Protein AF-A0A0M0LM03-F1 (afdb_monomer)

Structure (mmCIF, N/CA/C/O backbone):
data_AF-A0A0M0LM03-F1
#
_entry.id   AF-A0A0M0LM03-F1
#
loop_
_atom_site.group_PDB
_atom_site.id
_atom_site.type_symbol
_atom_site.label_atom_id
_atom_site.label_alt_id
_atom_site.label_comp_id
_atom_site.label_asym_id
_atom_site.label_entity_id
_atom_site.label_seq_id
_atom_site.pdbx_PDB_ins_code
_atom_site.Cartn_x
_atom_site.Cartn_y
_atom_site.Cartn_z
_atom_site.occupancy
_atom_site.B_iso_or_equiv
_atom_site.auth_seq_id
_at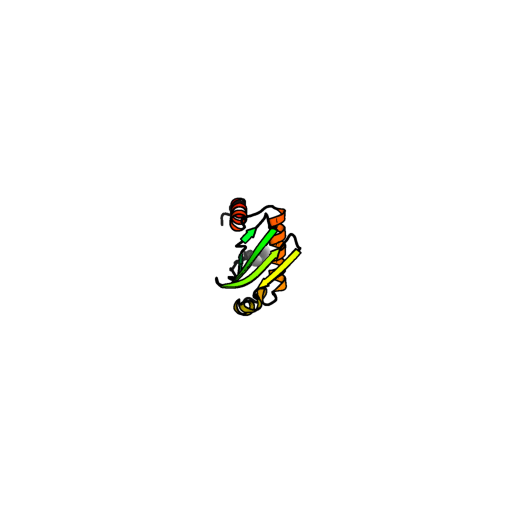om_site.auth_comp_id
_atom_site.auth_asym_id
_atom_site.auth_atom_id
_atom_site.pdbx_PDB_model_num
ATOM 1 N N . MET A 1 1 ? 58.439 19.015 -73.441 1.00 60.47 1 MET A N 1
ATOM 2 C CA . MET A 1 1 ? 58.290 18.649 -72.006 1.00 60.47 1 MET A CA 1
ATOM 3 C C . MET A 1 1 ? 57.158 19.373 -71.257 1.00 60.47 1 MET A C 1
ATOM 5 O O . MET A 1 1 ? 56.673 18.834 -70.270 1.00 60.47 1 MET A O 1
ATOM 9 N N . HIS A 1 2 ? 56.680 20.547 -71.698 1.00 61.81 2 HIS A N 1
ATOM 10 C CA . HIS A 1 2 ? 55.700 21.344 -70.935 1.00 61.81 2 HIS A CA 1
ATOM 11 C C . HIS A 1 2 ? 54.264 20.769 -70.898 1.00 61.81 2 HIS A C 1
ATOM 13 O O . HIS A 1 2 ? 53.569 20.917 -69.893 1.00 61.81 2 HIS A O 1
ATOM 19 N N . LYS A 1 3 ? 53.829 20.086 -71.969 1.00 66.00 3 LYS A N 1
ATOM 20 C CA . LYS A 1 3 ? 52.484 19.485 -72.104 1.00 66.00 3 LYS A CA 1
ATOM 21 C C . LYS A 1 3 ? 52.287 18.267 -71.187 1.00 66.00 3 LYS A C 1
ATOM 23 O O . LYS A 1 3 ? 51.248 18.131 -70.557 1.00 66.00 3 LYS A O 1
ATOM 28 N N . VAL A 1 4 ? 53.332 17.451 -71.030 1.00 69.62 4 VAL A N 1
ATOM 29 C CA . VAL A 1 4 ? 53.340 16.269 -70.146 1.00 69.62 4 VAL A CA 1
ATOM 30 C C . VAL A 1 4 ? 53.211 16.678 -68.675 1.00 69.62 4 VAL A C 1
ATOM 32 O O . VAL A 1 4 ? 52.410 16.105 -67.946 1.00 69.62 4 VAL A O 1
ATOM 35 N N . ARG A 1 5 ? 53.922 17.733 -68.250 1.00 70.06 5 ARG A N 1
ATOM 36 C CA . ARG A 1 5 ? 53.837 18.258 -66.875 1.00 70.06 5 ARG A CA 1
ATOM 37 C C . ARG A 1 5 ? 52.451 18.811 -66.523 1.00 70.06 5 ARG A C 1
ATOM 39 O O . ARG A 1 5 ? 51.999 18.611 -65.402 1.00 70.06 5 ARG A O 1
ATOM 46 N N . LYS A 1 6 ? 51.766 19.461 -67.474 1.00 72.19 6 LYS A N 1
ATOM 47 C CA . LYS A 1 6 ? 50.390 19.954 -67.273 1.00 72.19 6 LYS A CA 1
ATOM 48 C C . LYS A 1 6 ? 49.401 18.800 -67.082 1.00 72.19 6 LYS A C 1
ATOM 50 O O . LYS A 1 6 ? 48.616 18.843 -66.146 1.00 72.19 6 LYS A O 1
ATOM 55 N N . ASN A 1 7 ? 49.511 17.741 -67.886 1.00 78.69 7 ASN A N 1
ATOM 56 C CA . ASN A 1 7 ? 48.640 16.567 -67.764 1.00 78.69 7 ASN A CA 1
ATOM 57 C C . ASN A 1 7 ? 48.816 15.846 -66.417 1.00 78.69 7 ASN A C 1
ATOM 59 O O . ASN A 1 7 ? 47.830 15.445 -65.806 1.00 78.69 7 ASN A O 1
ATOM 63 N N . ILE A 1 8 ? 50.054 15.731 -65.922 1.00 81.25 8 ILE A N 1
ATOM 64 C CA . ILE A 1 8 ? 50.341 15.125 -64.610 1.00 81.25 8 ILE A CA 1
ATOM 65 C C . ILE A 1 8 ? 49.719 15.955 -63.476 1.00 81.25 8 ILE A C 1
ATOM 67 O O . ILE A 1 8 ? 49.080 15.395 -62.588 1.00 81.25 8 ILE A O 1
ATOM 71 N N . ALA A 1 9 ? 49.840 17.285 -63.528 1.00 81.94 9 ALA A N 1
ATOM 72 C CA . ALA A 1 9 ? 49.243 18.169 -62.526 1.00 81.94 9 ALA A CA 1
ATOM 73 C C . ALA A 1 9 ? 47.705 18.073 -62.497 1.00 81.94 9 ALA A C 1
ATOM 75 O O . ALA A 1 9 ? 47.109 18.048 -61.421 1.00 81.94 9 ALA A O 1
ATOM 76 N N . THR A 1 10 ? 47.059 17.956 -63.662 1.00 85.94 10 THR A N 1
ATOM 77 C CA . THR A 1 10 ? 45.601 17.783 -63.757 1.00 85.94 10 THR A CA 1
ATOM 78 C C . THR A 1 10 ? 45.135 16.458 -63.148 1.00 85.94 10 THR A C 1
ATOM 80 O O . THR A 1 10 ? 44.132 16.438 -62.440 1.00 85.94 10 THR A O 1
ATOM 83 N N . ILE A 1 11 ? 45.875 15.363 -63.356 1.00 87.62 11 ILE A N 1
ATOM 84 C CA . ILE A 1 11 ? 45.539 14.049 -62.780 1.00 87.62 11 ILE A CA 1
ATOM 85 C C . ILE A 1 11 ? 45.632 14.085 -61.248 1.00 87.62 11 ILE A C 1
ATOM 87 O O . ILE A 1 11 ? 44.718 13.621 -60.569 1.00 87.62 11 ILE A O 1
ATOM 91 N N . ILE A 1 12 ? 46.690 14.691 -60.697 1.00 88.50 12 ILE A N 1
ATOM 92 C CA . ILE A 1 12 ? 46.874 14.821 -59.241 1.00 88.50 12 ILE A CA 1
ATOM 93 C C . ILE A 1 12 ? 45.725 15.625 -58.611 1.00 88.50 12 ILE A C 1
ATOM 95 O O . ILE A 1 12 ? 45.195 15.243 -57.564 1.00 88.50 12 ILE A O 1
ATOM 99 N N . LEU A 1 13 ? 45.292 16.707 -59.267 1.00 89.88 13 LEU A N 1
ATOM 100 C CA . LEU A 1 13 ? 44.181 17.532 -58.793 1.00 89.88 13 LEU A CA 1
ATOM 101 C C . LEU A 1 13 ? 42.867 16.735 -58.728 1.00 89.88 13 LEU A C 1
ATOM 103 O O . LEU A 1 13 ? 42.170 16.789 -57.718 1.00 89.88 13 LEU A O 1
ATOM 107 N N . ILE A 1 14 ? 42.558 15.954 -59.769 1.00 91.19 14 ILE A N 1
ATOM 108 C CA . ILE A 1 14 ? 41.332 15.141 -59.834 1.00 91.19 14 ILE A CA 1
ATOM 109 C C . ILE A 1 14 ? 41.305 14.098 -58.710 1.00 91.19 14 ILE A C 1
ATOM 111 O O . ILE A 1 14 ? 40.296 13.973 -58.015 1.00 91.19 14 ILE A O 1
ATOM 115 N N . VAL A 1 15 ? 42.418 13.392 -58.484 1.00 92.31 15 VAL A N 1
ATOM 116 C CA . VAL A 1 15 ? 42.524 12.382 -57.414 1.00 92.31 15 VAL A CA 1
ATOM 117 C C . VAL A 1 15 ? 42.310 13.015 -56.037 1.00 92.31 15 VAL A C 1
ATOM 119 O O . VAL A 1 15 ? 41.586 12.469 -55.204 1.00 92.31 15 VAL A O 1
ATOM 122 N N . THR A 1 16 ? 42.875 14.203 -55.816 1.00 91.75 16 THR A N 1
ATOM 123 C CA . THR A 1 16 ? 42.744 14.927 -54.544 1.00 91.75 16 THR A CA 1
ATOM 124 C C . THR A 1 16 ? 41.297 15.361 -54.293 1.00 91.75 16 THR A C 1
ATOM 126 O O . THR A 1 16 ? 40.788 15.224 -53.180 1.00 91.75 16 THR A O 1
ATOM 129 N N . VAL A 1 17 ? 40.594 15.836 -55.325 1.00 93.50 17 VAL A N 1
ATOM 130 C CA . VAL A 1 17 ? 39.172 16.197 -55.220 1.00 93.50 17 VAL A CA 1
ATOM 131 C C . VAL A 1 17 ? 38.319 14.962 -54.927 1.00 93.50 17 VAL A C 1
ATOM 133 O O . VAL A 1 17 ? 37.483 15.007 -54.027 1.00 93.50 17 VAL A O 1
ATOM 136 N N . MET A 1 18 ? 38.565 13.838 -55.607 1.00 93.00 18 MET A N 1
ATOM 137 C CA . MET A 1 18 ? 37.818 12.598 -55.368 1.00 93.00 18 MET A CA 1
ATOM 138 C C . MET A 1 18 ? 38.001 12.061 -53.945 1.00 93.00 18 MET A C 1
ATOM 140 O O . MET A 1 18 ? 37.017 11.663 -53.323 1.00 93.00 18 MET A O 1
ATOM 144 N N . MET A 1 19 ? 39.220 12.109 -53.396 1.00 91.25 19 MET A N 1
ATOM 145 C CA . MET A 1 19 ? 39.464 11.725 -52.001 1.00 91.25 19 MET A CA 1
ATOM 146 C C . MET A 1 19 ? 38.677 12.593 -51.014 1.00 91.25 19 MET A C 1
ATOM 148 O O . MET A 1 19 ? 38.082 12.054 -50.084 1.00 91.25 19 MET A O 1
ATOM 152 N N . ASN A 1 20 ? 38.624 13.912 -51.227 1.00 92.00 20 ASN A N 1
ATOM 153 C CA . ASN A 1 20 ? 37.873 14.819 -50.354 1.00 92.00 20 ASN A CA 1
ATOM 154 C C . ASN A 1 20 ? 36.354 14.609 -50.452 1.00 92.00 20 ASN A C 1
ATOM 156 O O . ASN A 1 20 ? 35.650 14.643 -49.446 1.00 92.00 20 ASN A O 1
ATOM 160 N N . VAL A 1 21 ? 35.832 14.345 -51.652 1.00 91.06 21 VAL A N 1
ATOM 161 C CA . VAL A 1 21 ? 34.406 14.029 -51.832 1.00 91.06 21 VAL A CA 1
ATOM 162 C C . VAL A 1 21 ? 34.056 12.708 -51.142 1.00 91.06 21 VAL A C 1
ATOM 164 O O . VAL A 1 21 ? 33.034 12.623 -50.460 1.00 91.06 21 VAL A O 1
ATOM 167 N N . TRP A 1 22 ? 34.921 11.697 -51.255 1.00 91.50 22 TRP A N 1
ATOM 168 C CA . TRP A 1 22 ? 34.733 10.406 -50.597 1.00 91.50 22 TRP A CA 1
ATOM 169 C C . TRP A 1 22 ? 34.754 10.517 -49.069 1.00 91.50 22 TRP A C 1
ATOM 171 O O . TRP A 1 22 ? 33.888 9.958 -48.399 1.00 91.50 22 TRP A O 1
ATOM 181 N N . THR A 1 23 ? 35.695 11.273 -48.494 1.00 88.06 23 THR A N 1
ATOM 182 C CA . THR A 1 23 ? 35.761 11.461 -47.036 1.00 88.06 23 THR A CA 1
ATOM 183 C C . THR A 1 23 ? 34.544 12.208 -46.497 1.00 88.06 23 THR A C 1
ATOM 185 O O . THR A 1 23 ? 34.013 11.821 -45.454 1.00 88.06 23 THR A O 1
ATOM 188 N N . ILE A 1 24 ? 34.042 13.217 -47.216 1.00 85.31 24 ILE A N 1
ATOM 189 C CA . ILE A 1 24 ? 32.798 13.916 -46.860 1.00 85.31 24 ILE A CA 1
ATOM 190 C C . ILE A 1 24 ? 31.597 12.964 -46.952 1.00 85.31 24 ILE A C 1
ATOM 192 O O . ILE A 1 24 ? 30.753 12.950 -46.056 1.00 85.31 24 ILE A O 1
ATOM 196 N N . PHE A 1 25 ? 31.529 12.129 -47.991 1.00 84.62 25 PHE A N 1
ATOM 197 C CA . PHE A 1 25 ? 30.466 11.136 -48.155 1.00 84.62 25 PHE A CA 1
ATOM 198 C C . PHE A 1 25 ? 30.451 10.095 -47.023 1.00 84.62 25 PHE A C 1
ATOM 200 O O . PHE A 1 25 ? 29.401 9.841 -46.428 1.00 84.62 25 PHE A O 1
ATOM 207 N N . GLU A 1 26 ? 31.613 9.552 -46.655 1.00 83.44 26 GLU A N 1
ATOM 208 C CA . GLU A 1 26 ? 31.751 8.622 -45.526 1.00 83.44 26 GLU A CA 1
ATOM 209 C C . GLU A 1 26 ? 31.416 9.288 -44.181 1.00 83.44 26 GLU A C 1
ATOM 211 O O . GLU A 1 26 ? 30.758 8.690 -43.321 1.00 83.44 26 GLU A O 1
ATOM 216 N N . PHE A 1 27 ? 31.787 10.560 -44.005 1.00 78.25 27 PHE A N 1
ATOM 217 C CA . PHE A 1 27 ? 31.408 11.344 -42.830 1.00 78.25 27 PHE A CA 1
ATOM 218 C C . PHE A 1 27 ? 29.887 11.551 -42.739 1.00 78.25 27 PHE A C 1
ATOM 220 O O . PHE A 1 27 ? 29.308 11.401 -41.659 1.00 78.25 27 PHE A O 1
ATOM 227 N N . MET A 1 28 ? 29.216 11.826 -43.864 1.00 76.31 28 MET A N 1
ATOM 228 C CA . MET A 1 28 ? 27.755 11.950 -43.917 1.00 76.31 28 MET A CA 1
ATOM 229 C C . MET A 1 28 ? 27.049 10.620 -43.627 1.00 76.31 28 MET A C 1
ATOM 231 O O . MET A 1 28 ? 26.098 10.607 -42.845 1.00 76.31 28 MET A O 1
ATOM 235 N N . LYS A 1 29 ? 27.543 9.490 -44.156 1.00 71.62 29 LYS A N 1
ATOM 236 C CA . LYS A 1 29 ? 27.022 8.150 -43.823 1.00 71.62 29 LYS A CA 1
ATOM 237 C C . LYS A 1 29 ? 27.118 7.838 -42.328 1.00 71.62 29 LYS A C 1
ATOM 239 O O . LYS A 1 29 ? 26.152 7.343 -41.748 1.00 71.62 29 LYS A O 1
ATOM 244 N N . ARG A 1 30 ? 28.243 8.164 -41.675 1.00 61.81 30 ARG A N 1
ATOM 245 C CA . ARG A 1 30 ? 28.408 7.973 -40.217 1.00 61.81 30 ARG A CA 1
ATOM 246 C C . ARG A 1 30 ? 27.454 8.827 -39.382 1.00 61.81 30 ARG A C 1
ATOM 248 O O . ARG A 1 30 ? 27.115 8.437 -38.268 1.00 61.81 30 ARG A O 1
ATOM 255 N N . LYS A 1 31 ? 27.008 9.967 -39.914 1.00 53.34 31 LYS A N 1
ATOM 256 C CA . LYS A 1 31 ? 26.027 10.864 -39.288 1.00 53.34 31 LYS A CA 1
ATOM 257 C C . LYS A 1 31 ? 24.570 10.512 -39.595 1.00 53.34 31 LYS A C 1
ATOM 259 O O . LYS A 1 31 ? 23.705 11.312 -39.244 1.00 53.34 31 LYS A O 1
ATOM 264 N N . SER A 1 32 ? 24.279 9.345 -40.188 1.00 52.25 32 SER A N 1
ATOM 265 C CA . SER A 1 32 ? 22.915 8.811 -40.298 1.00 52.25 32 SER A CA 1
ATOM 266 C C . SER A 1 32 ? 22.308 8.647 -38.902 1.00 52.25 32 SER A C 1
ATOM 268 O O . SER A 1 32 ? 22.444 7.615 -38.248 1.00 52.25 32 SER A O 1
ATOM 270 N N . PHE A 1 33 ? 21.705 9.746 -38.457 1.00 54.03 33 PHE A N 1
ATOM 271 C CA . PHE A 1 33 ? 20.766 9.957 -37.376 1.00 54.03 33 PHE A CA 1
ATOM 272 C C . PHE A 1 33 ? 20.367 8.659 -36.669 1.00 54.03 33 PHE A C 1
ATOM 274 O O . PHE A 1 33 ? 19.456 7.942 -37.088 1.00 54.03 33 PHE A O 1
ATOM 281 N N . LYS A 1 34 ? 21.012 8.386 -35.530 1.00 54.47 34 LYS A N 1
ATOM 282 C CA . LYS A 1 34 ? 20.359 7.619 -34.470 1.00 54.47 34 LYS A CA 1
ATOM 283 C C . LYS A 1 34 ? 19.182 8.476 -34.013 1.00 54.47 34 LYS A C 1
ATOM 285 O O . LYS A 1 34 ? 19.341 9.307 -33.124 1.00 54.47 34 LYS A O 1
ATOM 290 N N . PHE A 1 35 ? 18.034 8.336 -34.675 1.00 56.62 35 PHE A N 1
ATOM 291 C CA . PHE A 1 35 ? 16.780 8.877 -34.175 1.00 56.62 35 PHE A CA 1
ATOM 292 C C . PHE A 1 35 ? 16.654 8.413 -32.726 1.00 56.62 35 PHE A C 1
ATOM 294 O O . PHE A 1 35 ? 16.682 7.210 -32.451 1.0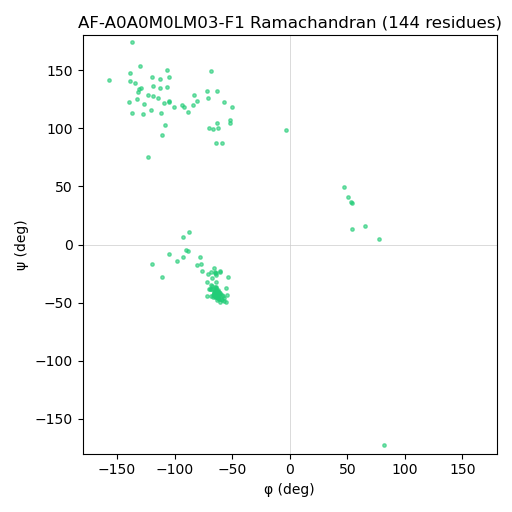0 56.62 35 PHE A O 1
ATOM 301 N N . LEU A 1 36 ? 16.614 9.375 -31.804 1.00 58.41 36 LEU A N 1
ATOM 302 C CA . LEU A 1 36 ? 16.288 9.133 -30.408 1.00 58.41 36 LEU A CA 1
ATOM 303 C C . LEU A 1 36 ? 14.974 8.354 -30.411 1.00 58.41 36 LEU A C 1
ATOM 305 O O . LEU A 1 36 ? 13.931 8.888 -30.782 1.00 58.41 36 LEU A O 1
ATOM 309 N N . LYS A 1 37 ? 15.032 7.058 -30.093 1.00 61.25 37 LYS A N 1
ATOM 310 C CA . LYS A 1 37 ? 13.827 6.256 -29.909 1.00 61.25 37 LYS A CA 1
ATOM 311 C C . LYS A 1 37 ? 13.144 6.823 -28.674 1.00 61.25 37 LYS A C 1
ATOM 313 O O . LYS A 1 37 ? 13.566 6.532 -27.559 1.00 61.25 37 LYS A O 1
ATOM 318 N N . PHE A 1 38 ? 12.137 7.663 -28.877 1.00 66.00 38 PHE A N 1
ATOM 319 C CA . PHE A 1 38 ? 11.237 8.074 -27.813 1.00 66.00 38 PHE A CA 1
ATOM 320 C C . PHE A 1 38 ? 10.532 6.810 -27.313 1.00 66.00 38 PHE A C 1
ATOM 322 O O . PHE A 1 38 ? 9.644 6.271 -27.972 1.00 66.00 38 PHE A O 1
ATOM 329 N N . GLY A 1 39 ? 11.014 6.272 -26.194 1.00 69.94 39 GLY A N 1
ATOM 330 C CA . GLY A 1 39 ? 10.316 5.224 -25.468 1.00 69.94 39 GLY A CA 1
ATOM 331 C C . GLY A 1 39 ? 9.093 5.846 -24.813 1.00 69.94 39 GLY A C 1
ATOM 332 O O . GLY A 1 39 ? 9.217 6.847 -24.113 1.00 69.94 39 GLY A O 1
ATOM 333 N N . TYR A 1 40 ? 7.920 5.281 -25.064 1.00 68.94 40 TYR A N 1
ATOM 334 C CA . TYR A 1 40 ? 6.700 5.652 -24.365 1.00 68.94 40 TYR A CA 1
ATOM 335 C C . TYR A 1 40 ? 6.339 4.537 -23.383 1.00 68.94 40 TYR A C 1
ATOM 337 O O . TYR A 1 40 ? 6.406 3.352 -23.714 1.00 68.94 40 TYR A O 1
ATOM 345 N N . THR A 1 41 ? 5.967 4.920 -22.164 1.00 75.25 41 THR A N 1
ATOM 346 C CA . THR A 1 41 ? 5.470 3.991 -21.147 1.00 75.25 41 THR A CA 1
ATOM 347 C C . THR A 1 41 ? 3.953 3.952 -21.239 1.00 75.25 41 THR A C 1
ATOM 349 O O . THR A 1 41 ? 3.296 4.976 -21.063 1.00 75.25 41 THR A O 1
ATOM 352 N N . ILE A 1 42 ? 3.385 2.776 -21.510 1.00 72.50 42 ILE A N 1
ATOM 353 C CA . ILE A 1 42 ? 1.937 2.573 -21.420 1.00 72.50 42 ILE A CA 1
ATOM 354 C C . ILE A 1 42 ? 1.621 2.084 -20.009 1.00 72.50 42 ILE A C 1
ATOM 356 O O . ILE A 1 42 ? 2.047 0.999 -19.616 1.00 72.50 42 ILE A O 1
ATOM 360 N N . TYR A 1 43 ? 0.829 2.858 -19.270 1.00 75.69 43 TYR A N 1
ATOM 361 C CA . TYR A 1 43 ? 0.230 2.401 -18.021 1.00 75.69 43 TYR A CA 1
ATOM 362 C C . TYR A 1 43 ? -1.053 1.637 -18.337 1.00 75.69 43 TYR A C 1
ATOM 364 O O . TYR A 1 43 ? -1.984 2.179 -18.933 1.00 75.69 43 TYR A O 1
ATOM 372 N N . LYS A 1 44 ? -1.112 0.367 -17.938 1.00 72.62 44 LYS A N 1
ATOM 373 C CA . LYS A 1 44 ? -2.312 -0.461 -18.054 1.00 72.62 44 LYS A CA 1
ATOM 374 C C . LYS A 1 44 ? -2.804 -0.807 -16.658 1.00 72.62 44 LYS A C 1
ATOM 376 O O . LYS A 1 44 ? -2.049 -1.343 -15.855 1.00 72.62 44 LYS A O 1
ATOM 381 N N . SER A 1 45 ? -4.075 -0.517 -16.377 1.00 79.06 45 SER A N 1
ATOM 382 C CA . SER A 1 45 ? -4.689 -0.940 -15.119 1.00 79.06 45 SER A CA 1
ATOM 383 C C . SER A 1 45 ? -4.728 -2.465 -15.046 1.00 79.06 45 SER A C 1
ATOM 385 O O . SER A 1 45 ? -5.171 -3.139 -15.980 1.00 79.06 45 SER A O 1
ATOM 387 N N . THR A 1 46 ? -4.296 -3.001 -13.912 1.00 78.69 46 THR A N 1
ATOM 388 C CA . THR A 1 46 ? -4.334 -4.435 -13.610 1.00 78.69 46 THR A CA 1
ATOM 389 C C . THR A 1 46 ? -5.729 -4.903 -13.214 1.00 78.69 46 THR A C 1
ATOM 391 O O . THR A 1 46 ? -5.983 -6.102 -13.136 1.00 78.69 46 THR A O 1
ATOM 394 N N . GLY A 1 47 ? -6.656 -3.968 -12.980 1.00 84.38 47 GLY A N 1
ATOM 395 C CA . GLY A 1 47 ? -7.998 -4.250 -12.479 1.00 84.38 47 GLY A CA 1
ATOM 396 C C . GLY A 1 47 ? -8.052 -4.543 -10.978 1.00 84.38 47 GLY A C 1
ATOM 397 O O . GLY A 1 47 ? -9.130 -4.883 -10.488 1.00 84.38 47 GLY A O 1
ATOM 398 N N . ILE A 1 48 ? -6.923 -4.418 -10.269 1.00 88.06 48 ILE A N 1
ATOM 399 C CA . ILE A 1 48 ? -6.851 -4.446 -8.806 1.00 88.06 48 ILE A CA 1
ATOM 400 C C . ILE A 1 48 ? -7.175 -3.042 -8.296 1.00 88.06 48 ILE A C 1
ATOM 402 O O . ILE A 1 48 ? -6.585 -2.063 -8.748 1.00 88.06 48 ILE A O 1
ATOM 406 N N . ASN A 1 49 ? -8.113 -2.940 -7.363 1.00 89.69 49 ASN A N 1
ATOM 407 C CA . ASN A 1 49 ? -8.513 -1.684 -6.745 1.00 89.69 49 ASN A CA 1
ATOM 408 C C . ASN A 1 49 ? -8.543 -1.848 -5.225 1.00 89.69 49 ASN A C 1
ATOM 410 O O . ASN A 1 49 ? -9.131 -2.801 -4.715 1.00 89.69 49 ASN A O 1
ATOM 414 N N . ILE A 1 50 ? -7.917 -0.922 -4.506 1.00 90.00 50 ILE A N 1
ATOM 415 C CA . ILE A 1 50 ? -7.938 -0.872 -3.046 1.00 90.00 50 ILE A CA 1
ATOM 416 C C . ILE A 1 50 ? -8.785 0.331 -2.663 1.00 90.00 50 ILE A C 1
ATOM 418 O O . ILE A 1 50 ? -8.498 1.452 -3.071 1.00 90.00 50 ILE A O 1
ATOM 422 N N . ASN A 1 51 ? -9.844 0.087 -1.902 1.00 90.56 51 ASN A N 1
ATOM 423 C CA . ASN A 1 51 ? -10.791 1.118 -1.507 1.00 90.56 51 ASN A CA 1
ATOM 424 C C . ASN A 1 51 ? -11.041 1.073 -0.001 1.00 90.56 51 ASN A C 1
ATOM 426 O O . ASN A 1 51 ? -10.961 0.010 0.618 1.00 90.56 51 ASN A O 1
ATOM 430 N N . TYR A 1 52 ? -11.415 2.213 0.566 1.00 91.31 52 TYR A N 1
ATOM 431 C CA . TYR A 1 52 ? -11.604 2.407 1.997 1.00 91.31 52 TYR A CA 1
ATOM 432 C C . TYR A 1 52 ? -13.023 2.899 2.286 1.00 91.31 52 TYR A C 1
ATOM 434 O O . TYR A 1 52 ? -13.241 4.083 2.541 1.00 91.31 52 TYR A O 1
ATOM 442 N N . PRO A 1 53 ? -14.022 2.003 2.202 1.00 88.94 53 PRO A N 1
ATOM 443 C CA . PRO A 1 53 ? -15.431 2.384 2.265 1.00 88.94 53 PRO A CA 1
ATOM 444 C C . PRO A 1 53 ? -15.874 2.948 3.618 1.00 88.94 53 PRO A C 1
ATOM 446 O O . PRO A 1 53 ? -16.920 3.590 3.685 1.00 88.94 53 PRO A O 1
ATOM 449 N N . HIS A 1 54 ? -15.140 2.688 4.705 1.00 89.81 54 HIS A N 1
ATOM 450 C CA . HIS A 1 54 ? -15.523 3.184 6.022 1.00 89.81 54 HIS A CA 1
ATOM 451 C C . HIS A 1 54 ? -14.326 3.663 6.834 1.00 89.81 54 HIS A C 1
ATOM 453 O O . HIS A 1 54 ? -13.409 2.895 7.134 1.00 89.81 54 HIS A O 1
ATOM 459 N N . ILE A 1 55 ? -14.398 4.930 7.236 1.00 90.56 55 ILE A N 1
ATOM 460 C CA . ILE A 1 55 ? -13.396 5.618 8.039 1.00 90.56 55 ILE A CA 1
ATOM 461 C C . ILE A 1 55 ? -14.100 6.233 9.242 1.00 90.56 55 ILE A C 1
ATOM 463 O O . ILE A 1 55 ? -14.889 7.167 9.110 1.00 90.56 55 ILE A O 1
ATOM 467 N N . ASN A 1 56 ? -13.816 5.723 10.435 1.00 91.44 56 ASN A N 1
ATOM 468 C CA . ASN A 1 56 ? -14.349 6.273 11.670 1.00 91.44 56 ASN A CA 1
ATOM 469 C C . ASN A 1 56 ? -13.227 6.923 12.476 1.00 91.44 56 ASN A C 1
ATOM 471 O O . ASN A 1 56 ? -12.565 6.265 13.275 1.00 91.44 56 ASN A O 1
ATOM 475 N N . LEU A 1 57 ? -13.050 8.234 12.302 1.00 90.38 57 LEU A N 1
ATOM 476 C CA . LEU A 1 57 ? -12.029 8.997 13.024 1.00 90.38 57 LEU A CA 1
ATOM 477 C C . LEU A 1 57 ? -12.268 9.038 14.541 1.00 90.38 57 LEU A C 1
ATOM 479 O O . LEU A 1 57 ? -11.309 9.021 15.305 1.00 90.38 57 LEU A O 1
ATOM 483 N N . LYS A 1 58 ? -13.532 9.032 14.996 1.00 90.88 58 LYS A N 1
ATOM 484 C CA . LYS A 1 58 ? -13.863 9.066 16.435 1.00 90.88 58 LYS A CA 1
ATOM 485 C C . LYS A 1 58 ? -13.422 7.790 17.145 1.00 90.88 58 LYS A C 1
ATOM 487 O O . LYS A 1 58 ? -12.844 7.856 18.222 1.00 90.88 58 LYS A O 1
ATOM 492 N N . LYS A 1 59 ? -13.705 6.637 16.534 1.00 92.44 59 LYS A N 1
ATOM 493 C CA . LYS A 1 59 ? -13.312 5.318 17.052 1.00 92.44 59 LYS A CA 1
ATOM 494 C C . LYS A 1 59 ? -11.921 4.883 16.588 1.00 92.44 59 LYS A C 1
ATOM 496 O O . LYS A 1 59 ? -11.459 3.833 17.005 1.00 92.44 59 LYS A O 1
ATOM 501 N N . LYS A 1 60 ? -11.276 5.658 15.707 1.00 92.69 60 LYS A N 1
ATOM 502 C CA . LYS A 1 60 ? -10.022 5.310 15.018 1.00 92.69 60 LYS A CA 1
ATOM 503 C C . LYS A 1 60 ? -10.079 3.925 14.357 1.00 92.69 60 LYS A C 1
ATOM 505 O O . LYS A 1 60 ? -9.126 3.153 14.410 1.00 92.69 60 LYS A O 1
ATOM 510 N N . GLN A 1 61 ? -11.220 3.620 13.743 1.00 92.81 61 GLN A N 1
ATOM 511 C CA . GLN A 1 61 ? -11.500 2.344 13.086 1.00 92.81 61 GLN A CA 1
ATOM 512 C C . GLN A 1 61 ? -11.616 2.526 11.579 1.00 92.81 61 GLN A C 1
ATOM 514 O O . GLN A 1 61 ? -12.163 3.521 11.101 1.00 92.81 61 GLN A O 1
ATOM 519 N N . PHE A 1 62 ? -11.117 1.543 10.840 1.00 92.25 62 PHE A N 1
ATOM 520 C CA . PHE A 1 62 ? -10.953 1.611 9.399 1.00 92.25 62 PHE A CA 1
ATOM 521 C C . PHE A 1 62 ? -11.350 0.296 8.737 1.00 92.25 62 PHE A C 1
ATOM 523 O O . PHE A 1 62 ? -11.034 -0.781 9.246 1.00 92.25 62 PHE A O 1
ATOM 530 N N . ILE A 1 63 ? -12.011 0.383 7.584 1.00 94.25 63 ILE A N 1
ATOM 531 C CA . ILE A 1 63 ? -12.305 -0.768 6.729 1.00 94.25 63 ILE A CA 1
ATOM 532 C C . ILE A 1 63 ? -11.663 -0.524 5.369 1.00 94.25 63 ILE A C 1
ATOM 534 O O . ILE A 1 63 ? -12.053 0.399 4.658 1.00 94.25 63 ILE A O 1
ATOM 538 N N . GLY A 1 64 ? -10.693 -1.364 5.014 1.00 94.06 64 GLY A N 1
ATOM 539 C CA . GLY A 1 64 ? -10.098 -1.447 3.684 1.00 94.06 64 GLY A CA 1
ATOM 540 C C . GLY A 1 64 ? -10.603 -2.677 2.936 1.00 94.06 64 GLY A C 1
ATOM 541 O O . GLY A 1 64 ? -10.814 -3.735 3.524 1.00 94.06 64 GLY A O 1
ATOM 542 N N . THR A 1 65 ? -10.794 -2.552 1.630 1.00 95.06 65 THR A N 1
ATOM 543 C CA . THR A 1 65 ? -11.210 -3.645 0.745 1.00 95.06 65 THR A CA 1
ATOM 544 C C . THR A 1 65 ? -10.275 -3.728 -0.449 1.00 95.06 65 THR A C 1
ATOM 546 O O . THR A 1 65 ? -9.967 -2.707 -1.059 1.00 95.06 65 THR A O 1
ATOM 549 N N . VAL A 1 66 ? -9.851 -4.942 -0.797 1.00 93.81 66 VAL A N 1
ATOM 550 C CA . VAL A 1 66 ? -9.109 -5.230 -2.028 1.00 93.81 66 VAL A CA 1
ATOM 551 C C . VAL A 1 66 ? -10.055 -5.909 -3.002 1.00 93.81 66 VAL A C 1
ATOM 553 O O . VAL A 1 66 ? -10.675 -6.935 -2.693 1.00 93.81 66 VAL A O 1
ATOM 556 N N . GLN A 1 67 ? -10.176 -5.310 -4.178 1.00 93.44 67 GLN A N 1
ATOM 557 C CA . GLN A 1 67 ? -11.083 -5.721 -5.231 1.00 93.44 67 GLN A CA 1
ATOM 558 C C . GLN A 1 67 ? -10.310 -6.083 -6.489 1.00 93.44 67 GLN A C 1
ATOM 560 O O . GLN A 1 67 ? -9.338 -5.422 -6.837 1.00 93.44 67 GLN A O 1
ATOM 565 N N . TYR A 1 68 ? -10.788 -7.089 -7.210 1.00 90.31 68 TYR A N 1
ATOM 566 C CA . TYR A 1 68 ? -10.309 -7.414 -8.547 1.00 90.31 68 TYR A CA 1
ATOM 567 C C . TYR A 1 68 ? -11.507 -7.614 -9.474 1.00 90.31 68 TYR A C 1
ATOM 569 O O . TYR A 1 68 ? -12.409 -8.395 -9.163 1.00 90.31 68 TYR A O 1
ATOM 577 N N . LYS A 1 69 ? -11.557 -6.876 -10.593 1.00 87.62 69 LYS A N 1
ATOM 578 C CA . LYS A 1 69 ? -12.693 -6.900 -11.544 1.00 87.62 69 LYS A CA 1
ATOM 579 C C . LYS A 1 69 ? -14.060 -6.779 -10.840 1.00 87.62 69 LYS A C 1
ATOM 581 O O . LYS A 1 69 ? -14.961 -7.587 -11.061 1.00 87.62 69 LYS A O 1
ATOM 586 N N . ASN A 1 70 ? -14.180 -5.786 -9.956 1.00 87.81 70 ASN A N 1
ATOM 587 C CA . ASN A 1 70 ? -15.392 -5.443 -9.196 1.00 87.81 70 ASN A CA 1
ATOM 588 C C . ASN A 1 70 ? -15.864 -6.507 -8.186 1.00 87.81 70 ASN A C 1
ATOM 590 O O . ASN A 1 70 ? -16.999 -6.451 -7.717 1.00 87.81 70 ASN A O 1
ATOM 594 N N . ARG A 1 71 ? -15.015 -7.473 -7.823 1.00 91.31 71 ARG A N 1
ATOM 595 C CA . ARG A 1 71 ? -15.288 -8.431 -6.743 1.00 91.31 71 ARG A CA 1
ATOM 596 C C . ARG A 1 71 ? -14.341 -8.184 -5.581 1.00 91.31 71 ARG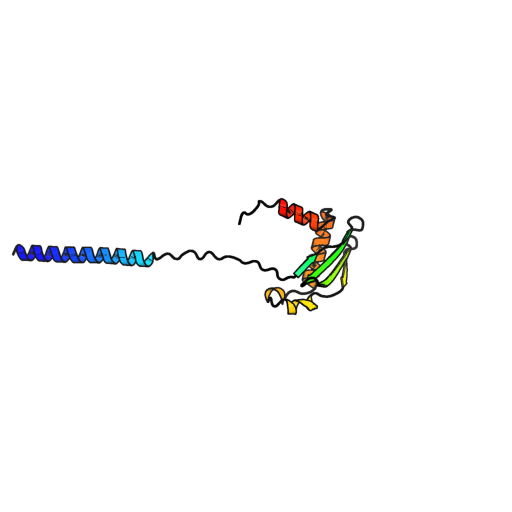 A C 1
ATOM 598 O O . ARG A 1 71 ? -13.148 -8.016 -5.807 1.00 91.31 71 ARG A O 1
ATOM 605 N N . ILE A 1 72 ? -14.866 -8.167 -4.357 1.00 93.88 72 ILE A N 1
ATOM 606 C CA . ILE A 1 72 ? -14.072 -8.034 -3.128 1.00 93.88 72 ILE A CA 1
ATOM 607 C C . ILE A 1 72 ? -13.490 -9.404 -2.777 1.00 93.88 72 ILE A C 1
ATOM 609 O O . ILE A 1 72 ? -14.243 -10.358 -2.596 1.00 93.88 72 ILE A O 1
ATOM 613 N N . TYR A 1 73 ? -12.167 -9.485 -2.652 1.00 93.38 73 TYR A N 1
ATOM 614 C CA . TYR A 1 73 ? -11.462 -10.718 -2.278 1.00 93.38 73 TYR A CA 1
ATOM 615 C C . TYR A 1 73 ? -10.843 -10.646 -0.888 1.00 93.38 73 TYR A C 1
ATOM 617 O O . TYR A 1 73 ? -10.729 -11.670 -0.219 1.00 93.38 73 TYR A O 1
ATOM 625 N N . MET A 1 74 ? -10.488 -9.443 -0.435 1.00 94.81 74 MET A N 1
ATOM 626 C CA . MET A 1 74 ? -9.972 -9.211 0.908 1.00 94.81 74 MET A CA 1
ATOM 627 C C . MET A 1 74 ? -10.662 -8.001 1.532 1.00 94.81 74 MET A C 1
ATOM 629 O O . MET A 1 74 ? -10.893 -6.984 0.879 1.00 94.81 74 MET A O 1
ATOM 633 N N . THR A 1 75 ? -10.998 -8.115 2.812 1.00 96.25 75 THR A N 1
ATOM 634 C CA . THR A 1 75 ? -11.466 -7.015 3.657 1.00 96.25 75 THR A CA 1
ATOM 635 C C . THR A 1 75 ? -10.605 -6.968 4.911 1.00 96.25 75 THR A C 1
ATOM 637 O O . THR A 1 75 ? -10.547 -7.945 5.656 1.00 96.25 75 THR A O 1
ATOM 640 N N . GLY A 1 76 ? -9.942 -5.840 5.138 1.00 95.06 76 GLY A N 1
ATOM 641 C CA . GLY A 1 76 ? -9.166 -5.554 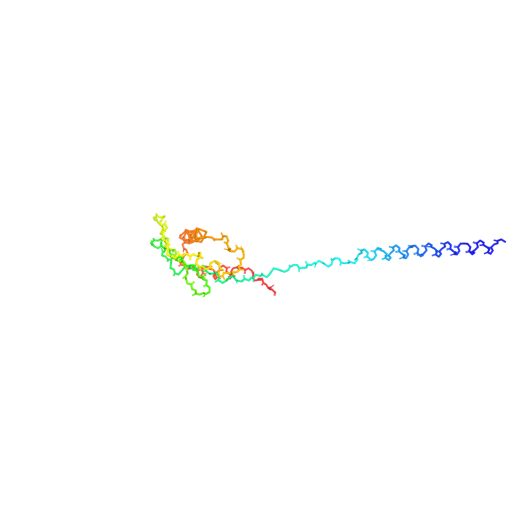6.337 1.00 95.06 76 GLY A CA 1
ATOM 642 C C . GLY A 1 76 ? -9.920 -4.588 7.242 1.00 95.06 76 GLY A C 1
ATOM 643 O O . GLY A 1 76 ? -10.274 -3.490 6.826 1.00 95.06 76 GLY A O 1
ATOM 644 N N . LEU A 1 77 ? -10.157 -4.997 8.481 1.00 95.38 77 LEU A N 1
ATOM 645 C CA . LEU A 1 77 ? -10.639 -4.158 9.573 1.00 95.38 77 LEU A CA 1
ATOM 646 C C . LEU A 1 77 ? -9.442 -3.788 10.441 1.00 95.38 77 LEU A C 1
ATOM 648 O O . LEU A 1 77 ? -8.801 -4.676 10.997 1.00 95.38 77 LEU A O 1
ATOM 652 N N . VAL A 1 78 ? -9.143 -2.499 10.553 1.00 94.44 78 VAL A N 1
ATOM 653 C CA . VAL A 1 78 ? -8.022 -1.987 11.348 1.00 94.44 78 VAL A CA 1
ATOM 654 C C . VAL A 1 78 ? -8.567 -1.087 12.443 1.00 94.44 78 VAL A C 1
ATOM 656 O O . VAL A 1 78 ? -9.328 -0.158 12.179 1.00 94.44 78 VAL A O 1
ATOM 659 N N . ASP A 1 79 ? -8.170 -1.363 13.676 1.00 94.81 79 ASP A N 1
ATOM 660 C CA . ASP A 1 79 ? -8.409 -0.504 14.824 1.00 94.81 79 ASP A CA 1
ATOM 661 C C . ASP A 1 79 ? -7.071 0.126 15.220 1.00 94.81 79 ASP A C 1
ATOM 663 O O . ASP A 1 79 ? -6.190 -0.514 15.799 1.00 94.81 79 ASP A O 1
ATOM 667 N N . VAL A 1 80 ? -6.908 1.394 14.850 1.00 93.25 80 VAL A N 1
ATOM 668 C CA . VAL A 1 80 ? -5.658 2.143 15.025 1.00 93.25 80 VAL A CA 1
ATOM 669 C C . VAL A 1 80 ? -5.409 2.468 16.500 1.00 93.25 80 VAL A C 1
ATOM 671 O O . VAL A 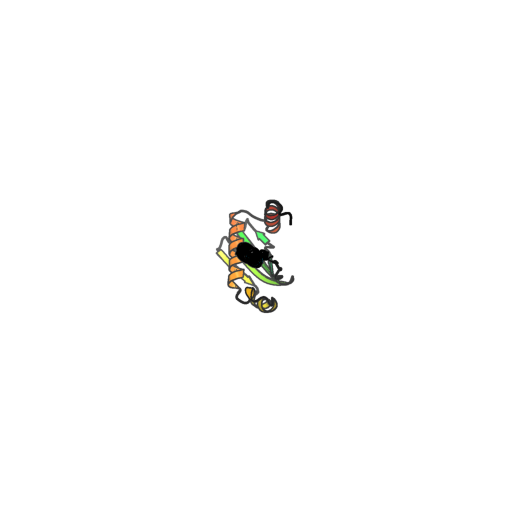1 80 ? -4.261 2.641 16.900 1.00 93.25 80 VAL A O 1
ATOM 674 N N . GLN A 1 81 ? -6.457 2.540 17.330 1.00 92.00 81 GLN A N 1
ATOM 675 C CA . GLN A 1 81 ? -6.316 2.829 18.759 1.00 92.00 81 GLN A CA 1
ATOM 676 C C . GLN A 1 81 ? -5.717 1.646 19.522 1.00 92.00 81 GLN A C 1
ATOM 678 O O . GLN A 1 81 ? -4.841 1.836 20.361 1.00 92.00 81 GLN A O 1
ATOM 683 N N . SER A 1 82 ? -6.199 0.440 19.235 1.00 93.44 82 SER A N 1
ATOM 684 C CA . SER A 1 82 ? -5.732 -0.800 19.866 1.00 93.44 82 SER A CA 1
ATOM 685 C C . SER A 1 82 ? -4.573 -1.466 19.119 1.00 93.44 82 SER A C 1
ATOM 687 O O . SER A 1 82 ? -4.043 -2.467 19.594 1.00 93.44 82 SER A O 1
ATOM 689 N N . ASN A 1 83 ? -4.180 -0.925 17.961 1.00 91.25 83 ASN A N 1
ATOM 690 C CA . ASN A 1 83 ? -3.218 -1.528 17.037 1.00 91.25 83 ASN A CA 1
ATOM 691 C C . ASN A 1 83 ? -3.591 -2.975 16.659 1.00 91.25 83 ASN A C 1
ATOM 693 O O . ASN A 1 83 ? -2.734 -3.850 16.521 1.00 91.25 83 ASN A O 1
ATOM 697 N N . THR A 1 84 ? -4.892 -3.243 16.525 1.00 93.50 84 THR A N 1
ATOM 698 C CA . THR A 1 84 ? -5.401 -4.563 16.147 1.00 93.50 84 THR A CA 1
ATOM 699 C C . THR A 1 84 ? -5.899 -4.555 14.713 1.00 93.50 84 THR A C 1
ATOM 701 O O . THR A 1 84 ? -6.360 -3.542 14.184 1.00 93.50 84 THR A O 1
ATOM 704 N N . TYR A 1 85 ? -5.806 -5.712 14.064 1.00 93.69 85 TYR A N 1
ATOM 705 C CA . TYR A 1 85 ? -6.309 -5.892 12.714 1.00 93.69 85 TYR A CA 1
ATOM 706 C C . TYR A 1 85 ? -7.007 -7.242 12.580 1.00 93.69 85 TYR A C 1
ATOM 708 O O . TYR A 1 85 ? -6.653 -8.224 13.234 1.00 93.69 85 TYR A O 1
ATOM 716 N N . LYS A 1 86 ? -8.032 -7.279 11.735 1.00 95.38 86 LYS A N 1
ATOM 717 C CA . LYS A 1 86 ? -8.768 -8.484 11.362 1.00 95.38 86 LYS A CA 1
ATOM 718 C C . LYS A 1 86 ? -8.882 -8.523 9.854 1.00 95.38 86 LYS A C 1
ATOM 720 O O . LYS A 1 86 ? -9.239 -7.526 9.234 1.00 95.38 86 LYS A O 1
ATOM 725 N N . VAL A 1 87 ? -8.607 -9.679 9.272 1.00 95.19 87 VAL A N 1
ATOM 726 C CA . VAL A 1 87 ? -8.660 -9.874 7.825 1.00 95.19 87 VAL A CA 1
ATOM 727 C C . VAL A 1 87 ? -9.696 -10.936 7.520 1.00 95.19 87 VAL A C 1
ATOM 729 O O . VAL A 1 87 ? -9.786 -11.953 8.206 1.00 95.19 87 VAL A O 1
ATOM 732 N N . LYS A 1 88 ? -10.500 -10.677 6.494 1.00 95.38 88 LYS A N 1
ATOM 733 C CA . LYS A 1 88 ? -11.422 -11.644 5.914 1.00 95.38 88 LYS A CA 1
ATOM 734 C C . LYS A 1 88 ? -11.111 -11.791 4.431 1.00 95.38 88 LYS A C 1
ATOM 736 O O . LYS A 1 88 ? -11.098 -10.795 3.710 1.00 95.38 88 LYS A O 1
ATOM 741 N N . GLY A 1 89 ? -10.951 -13.033 3.987 1.00 93.62 89 GLY A N 1
ATOM 742 C CA . GLY A 1 89 ? -10.569 -13.347 2.612 1.00 93.62 89 GLY A CA 1
ATOM 743 C C . GLY A 1 89 ? -9.061 -13.242 2.387 1.00 93.62 89 GLY A C 1
ATOM 744 O O . GLY A 1 89 ? -8.303 -13.089 3.339 1.00 93.62 89 GLY A O 1
ATOM 745 N N . SER A 1 90 ? -8.651 -13.368 1.131 1.00 91.81 90 SER A N 1
ATOM 746 C CA . SER A 1 90 ? -7.249 -13.467 0.717 1.00 91.81 90 SER A CA 1
ATOM 747 C C . SER A 1 90 ? -7.114 -13.025 -0.740 1.00 91.81 90 SER A C 1
ATOM 749 O O . SER A 1 90 ? -8.005 -13.303 -1.558 1.00 91.81 90 SER A O 1
ATOM 751 N N . VAL A 1 91 ? -6.025 -12.324 -1.058 1.00 88.75 91 VAL A N 1
ATOM 752 C CA . VAL A 1 91 ? -5.682 -11.909 -2.420 1.00 88.75 91 VAL A CA 1
ATOM 753 C C . VAL A 1 91 ? -5.129 -13.063 -3.251 1.00 88.75 91 VAL A C 1
ATOM 755 O O . VAL A 1 91 ? -5.298 -13.055 -4.471 1.00 88.75 91 VAL A O 1
ATOM 758 N N . GLU A 1 92 ? -4.583 -14.104 -2.613 1.00 87.19 92 GLU A N 1
ATOM 759 C CA . GLU A 1 92 ? -4.085 -15.318 -3.282 1.00 87.19 92 GLU A CA 1
ATOM 760 C C . GLU A 1 92 ? -5.153 -15.957 -4.184 1.00 87.19 92 GLU A C 1
ATOM 762 O O . GLU A 1 92 ? -4.847 -16.525 -5.229 1.00 87.19 92 GLU A O 1
ATOM 767 N N . ASN A 1 93 ? -6.431 -15.763 -3.849 1.00 83.25 93 ASN A N 1
ATOM 768 C CA . ASN A 1 93 ? -7.568 -16.245 -4.633 1.00 83.25 93 ASN A CA 1
ATOM 769 C C . ASN A 1 93 ? -7.700 -15.605 -6.025 1.00 83.25 93 ASN A C 1
ATOM 771 O O . ASN A 1 93 ? -8.339 -16.190 -6.901 1.00 83.25 93 ASN A O 1
ATOM 775 N N . PHE A 1 94 ? -7.167 -14.397 -6.240 1.00 85.19 94 PHE A N 1
ATOM 776 C CA . PHE A 1 94 ? -7.261 -13.707 -7.533 1.00 85.19 94 PHE A CA 1
ATOM 777 C C . PHE A 1 94 ? -5.913 -13.409 -8.184 1.00 85.19 94 PHE A C 1
ATOM 779 O O . PHE A 1 94 ? -5.897 -13.139 -9.386 1.00 85.19 94 PHE A O 1
ATOM 786 N N . LEU A 1 95 ? -4.797 -13.467 -7.454 1.00 82.06 95 LEU A N 1
ATOM 787 C CA . LEU A 1 95 ? -3.469 -13.206 -8.017 1.00 82.06 95 LEU A CA 1
ATOM 788 C C . LEU A 1 95 ? -3.152 -14.074 -9.250 1.00 82.06 95 LEU A C 1
ATOM 790 O O . LEU A 1 95 ? -2.774 -13.494 -10.273 1.00 82.06 95 LEU A O 1
ATOM 794 N N . PRO A 1 96 ? -3.446 -15.393 -9.273 1.00 80.31 96 PRO A N 1
ATOM 795 C CA . PRO A 1 96 ? -3.272 -16.216 -10.475 1.00 80.31 96 PRO A CA 1
ATOM 796 C C . PRO A 1 96 ? -4.116 -15.757 -11.679 1.00 80.31 96 PRO A C 1
ATOM 798 O O . PRO A 1 96 ? -3.781 -16.033 -12.830 1.00 80.31 96 PRO A O 1
ATOM 801 N N . LEU A 1 97 ? -5.220 -15.035 -11.445 1.00 80.69 97 LEU A N 1
ATOM 802 C CA . LEU A 1 97 ? -6.124 -14.551 -12.497 1.00 80.69 97 LEU A CA 1
ATOM 803 C C . LEU A 1 97 ? -5.612 -13.282 -13.191 1.00 80.69 97 LEU A C 1
ATOM 805 O O . LEU A 1 97 ? -6.093 -12.949 -14.280 1.00 80.69 97 LEU A O 1
ATOM 809 N N . THR A 1 98 ? -4.667 -12.564 -12.579 1.00 77.00 98 THR A N 1
ATOM 810 C CA . THR A 1 98 ? -4.151 -11.285 -13.093 1.00 77.00 98 THR A CA 1
ATOM 811 C C . THR A 1 98 ? -3.343 -11.448 -14.383 1.00 77.00 98 THR A C 1
ATOM 813 O O . THR A 1 98 ? -3.299 -10.513 -15.181 1.00 77.00 98 THR A O 1
ATOM 816 N N . LYS A 1 99 ? -2.784 -12.646 -14.638 1.00 74.38 99 LYS A N 1
ATOM 817 C CA . LYS A 1 99 ? -1.889 -12.972 -15.771 1.00 74.38 99 LYS A CA 1
ATOM 818 C C . LYS A 1 99 ? -0.668 -12.048 -15.892 1.00 74.38 99 LYS A C 1
ATOM 820 O O . LYS A 1 99 ? -0.005 -12.047 -16.929 1.00 74.38 99 LYS A O 1
ATOM 825 N N . ASP A 1 100 ? -0.382 -11.266 -14.858 1.00 74.81 100 ASP A N 1
ATOM 826 C CA . ASP A 1 100 ? 0.708 -10.307 -14.829 1.00 74.81 100 ASP A CA 1
ATOM 827 C C . ASP A 1 100 ? 1.760 -10.793 -13.832 1.00 74.81 100 ASP A C 1
ATOM 829 O O . ASP A 1 100 ? 1.519 -10.863 -12.627 1.00 74.81 100 ASP A O 1
ATOM 833 N N . LYS A 1 101 ? 2.934 -11.150 -14.362 1.00 73.25 101 LYS A N 1
ATOM 834 C CA . LYS A 1 101 ? 4.045 -11.714 -13.585 1.00 73.25 101 LYS A CA 1
ATOM 835 C C . LYS A 1 101 ? 4.547 -10.762 -12.502 1.00 73.25 101 LYS A C 1
ATOM 837 O O . LYS A 1 101 ? 5.130 -11.222 -11.527 1.00 73.25 101 LYS A O 1
ATOM 842 N N . ALA A 1 102 ? 4.320 -9.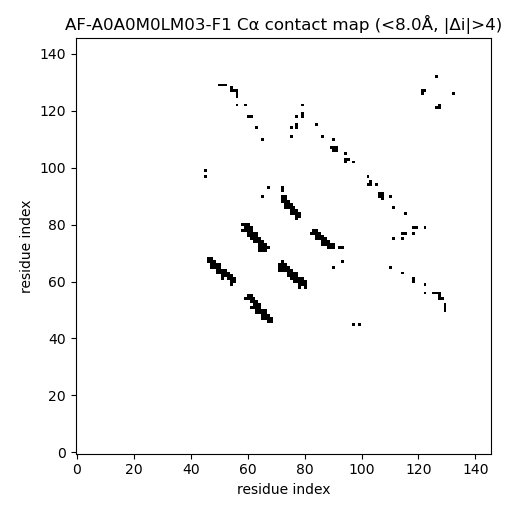454 -12.652 1.00 73.81 102 ALA A N 1
ATOM 843 C CA . ALA A 1 102 ? 4.694 -8.474 -11.637 1.00 73.81 102 ALA A CA 1
ATOM 844 C C . ALA A 1 102 ? 3.907 -8.651 -10.325 1.00 73.81 102 ALA A C 1
ATOM 846 O O . ALA A 1 102 ? 4.392 -8.259 -9.269 1.00 73.81 102 ALA A O 1
ATOM 847 N N . TYR A 1 103 ? 2.721 -9.262 -10.384 1.00 72.00 103 TYR A N 1
ATOM 848 C CA . TYR A 1 103 ? 1.827 -9.440 -9.238 1.00 72.00 103 TYR A CA 1
ATOM 849 C C . TYR A 1 103 ? 1.832 -10.874 -8.702 1.00 72.00 103 TYR A C 1
ATOM 851 O O . TYR A 1 103 ? 1.288 -11.126 -7.637 1.00 72.00 103 TYR A O 1
ATOM 859 N N . GLU A 1 104 ? 2.480 -11.809 -9.398 1.00 69.50 104 GLU A N 1
ATOM 860 C CA . GLU A 1 104 ? 2.563 -13.222 -9.006 1.00 69.50 104 GLU A CA 1
ATOM 861 C C . GLU A 1 104 ? 3.317 -13.430 -7.682 1.00 69.50 104 GLU A C 1
ATOM 863 O O . GLU A 1 104 ? 3.081 -14.413 -6.988 1.00 69.50 104 GLU A O 1
ATOM 868 N N . GLN A 1 105 ? 4.195 -12.490 -7.317 1.00 74.19 105 GLN A N 1
ATOM 869 C CA . GLN A 1 105 ? 4.956 -12.527 -6.064 1.00 74.19 105 GLN A CA 1
ATOM 870 C C . GLN A 1 105 ? 4.278 -11.779 -4.913 1.00 74.19 105 GLN A C 1
ATOM 872 O O . GLN A 1 105 ? 4.726 -11.905 -3.774 1.00 74.19 105 GLN A O 1
ATOM 877 N N . MET A 1 106 ? 3.219 -11.010 -5.190 1.00 77.62 106 MET A N 1
ATOM 878 C CA . MET A 1 106 ? 2.490 -10.331 -4.124 1.00 77.62 106 MET A CA 1
ATOM 879 C C . MET A 1 106 ? 1.767 -11.364 -3.267 1.00 77.62 106 MET A C 1
ATOM 881 O O . MET A 1 106 ? 1.351 -12.417 -3.742 1.00 77.62 106 MET A O 1
ATOM 885 N N . ASN A 1 107 ? 1.603 -11.062 -1.990 1.00 88.56 107 ASN A N 1
ATOM 886 C CA . ASN A 1 107 ? 0.935 -11.946 -1.045 1.00 88.56 107 ASN A CA 1
ATOM 887 C C . ASN A 1 107 ? -0.014 -11.148 -0.149 1.00 88.56 107 ASN A C 1
ATOM 889 O O . ASN A 1 107 ? -0.051 -9.916 -0.183 1.00 88.56 107 ASN A O 1
ATOM 893 N N . ASP A 1 108 ? -0.771 -11.854 0.685 1.00 91.56 108 ASP A N 1
ATOM 894 C CA . ASP A 1 108 ? -1.708 -11.230 1.618 1.00 91.56 108 ASP A CA 1
ATOM 895 C C . ASP A 1 108 ? -1.047 -10.193 2.533 1.00 91.56 108 ASP A C 1
ATOM 897 O O . ASP A 1 108 ? -1.647 -9.151 2.802 1.00 91.56 108 ASP A O 1
ATOM 901 N N . SER A 1 109 ? 0.187 -10.436 2.983 1.00 91.62 109 SER A N 1
ATOM 902 C CA . SER A 1 109 ? 0.874 -9.554 3.932 1.00 91.62 109 SER A CA 1
ATOM 903 C C . SER A 1 109 ? 1.131 -8.158 3.364 1.00 91.62 109 SER A C 1
ATOM 905 O O . SER A 1 109 ? 0.867 -7.173 4.051 1.00 91.62 109 SER A O 1
ATOM 907 N N . GLU A 1 110 ? 1.509 -8.049 2.089 1.00 90.69 110 GLU A N 1
ATOM 908 C CA . GLU A 1 110 ? 1.758 -6.758 1.439 1.00 90.69 110 GLU A CA 1
ATOM 909 C C . GLU A 1 110 ? 0.488 -5.901 1.356 1.00 90.69 110 GLU A C 1
ATOM 911 O O . GLU A 1 110 ? 0.501 -4.706 1.665 1.00 90.69 110 GLU A O 1
ATOM 916 N N . TYR A 1 111 ? -0.646 -6.512 1.003 1.00 91.00 111 TYR A N 1
ATOM 917 C CA . TYR A 1 111 ? -1.928 -5.808 0.963 1.00 91.00 111 TYR A CA 1
ATOM 918 C C . TYR A 1 111 ? -2.427 -5.440 2.360 1.00 91.00 111 TYR A C 1
ATOM 920 O O . TYR A 1 111 ? -2.978 -4.353 2.553 1.00 91.00 111 TYR A O 1
ATOM 928 N N . ILE A 1 112 ? -2.227 -6.319 3.343 1.00 93.19 112 ILE A N 1
ATOM 929 C CA . ILE A 1 112 ? -2.573 -6.052 4.740 1.00 93.19 112 ILE A CA 1
ATOM 930 C C . ILE A 1 112 ? -1.768 -4.862 5.264 1.00 93.19 112 ILE A C 1
ATOM 932 O O . ILE A 1 112 ? -2.344 -3.956 5.872 1.00 93.19 112 ILE A O 1
ATOM 936 N N . ASP A 1 113 ? -0.463 -4.831 5.012 1.00 94.00 113 ASP A N 1
ATOM 937 C CA . ASP A 1 113 ? 0.407 -3.750 5.462 1.00 94.00 113 ASP A CA 1
ATOM 938 C C . ASP A 1 113 ? 0.080 -2.439 4.751 1.00 94.00 113 ASP A C 1
ATOM 940 O O . ASP A 1 113 ? 0.027 -1.389 5.396 1.00 94.00 113 ASP A O 1
ATOM 944 N N . HIS A 1 114 ? -0.290 -2.494 3.470 1.00 92.12 114 HIS A N 1
ATOM 945 C CA . HIS A 1 114 ? -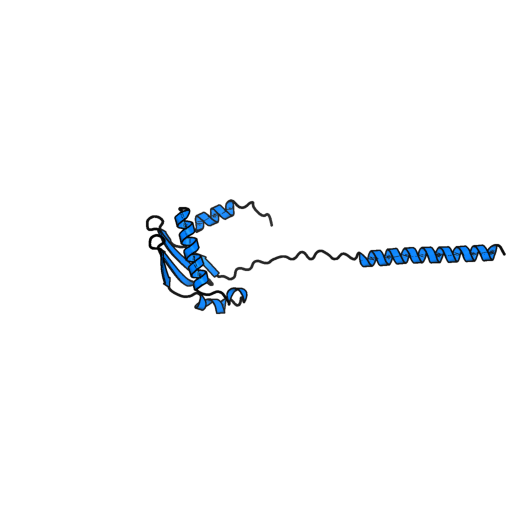0.805 -1.328 2.764 1.00 92.12 114 HIS A CA 1
ATOM 946 C C . HIS A 1 114 ? -2.109 -0.796 3.387 1.00 92.12 114 HIS A C 1
ATOM 948 O O . HIS A 1 114 ? -2.267 0.416 3.554 1.00 92.12 114 HIS A O 1
ATOM 954 N N . ILE A 1 115 ? -3.044 -1.668 3.785 1.00 93.75 115 ILE A N 1
ATOM 955 C CA . ILE A 1 115 ? -4.276 -1.247 4.475 1.00 93.75 115 ILE A CA 1
ATOM 956 C C . ILE A 1 115 ? -3.954 -0.626 5.841 1.00 93.75 115 ILE A C 1
ATOM 958 O O . ILE A 1 115 ? -4.497 0.432 6.162 1.00 93.75 115 ILE A O 1
ATOM 962 N N . LYS A 1 116 ? -3.062 -1.239 6.632 1.00 94.25 116 LYS A N 1
ATOM 963 C CA . LYS A 1 116 ? -2.640 -0.708 7.940 1.00 94.25 116 LYS A CA 1
ATOM 964 C C . LYS A 1 116 ? -1.988 0.663 7.803 1.00 94.25 116 LYS A C 1
ATOM 966 O O . LYS A 1 116 ? -2.386 1.593 8.501 1.00 94.25 116 LYS A O 1
ATOM 971 N N . TYR A 1 117 ? -1.024 0.799 6.893 1.00 94.38 117 TYR A N 1
ATOM 972 C CA . TYR A 1 117 ? -0.316 2.054 6.649 1.00 94.38 117 TYR A CA 1
ATOM 973 C C . TYR A 1 117 ? -1.292 3.189 6.330 1.00 94.38 117 TYR A C 1
ATOM 975 O O . TYR A 1 117 ? -1.264 4.236 6.976 1.00 94.38 117 TYR A O 1
ATOM 983 N N . ASN A 1 118 ? -2.214 2.950 5.395 1.00 92.69 118 ASN A N 1
ATOM 984 C CA . ASN A 1 118 ? -3.216 3.942 5.025 1.00 92.69 118 ASN A CA 1
ATOM 985 C C . ASN A 1 118 ? -4.159 4.269 6.189 1.00 92.69 118 ASN A C 1
ATOM 987 O O . ASN A 1 118 ? -4.444 5.439 6.428 1.00 92.69 118 ASN A O 1
ATOM 991 N N . ALA A 1 119 ? -4.593 3.275 6.970 1.00 92.69 119 ALA A N 1
ATOM 992 C CA . ALA A 1 119 ? -5.414 3.521 8.155 1.00 92.69 119 ALA A CA 1
ATOM 993 C C . ALA A 1 119 ? -4.710 4.459 9.155 1.00 92.69 119 ALA A C 1
ATOM 995 O O . ALA A 1 119 ? -5.324 5.408 9.647 1.00 92.69 119 ALA A O 1
ATOM 996 N N . HIS A 1 120 ? -3.415 4.245 9.414 1.00 93.25 120 HIS A N 1
ATOM 997 C CA . HIS A 1 120 ? -2.621 5.147 10.251 1.00 93.25 120 HIS A CA 1
ATOM 998 C C . HIS A 1 120 ? -2.512 6.545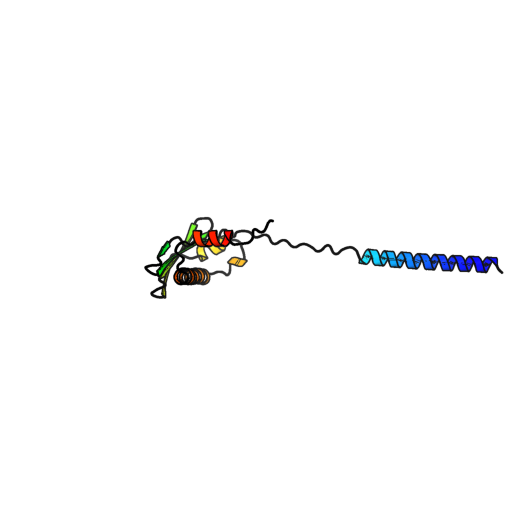 9.644 1.00 93.25 120 HIS A C 1
ATOM 1000 O O . HIS A 1 120 ? -2.777 7.525 10.340 1.00 93.25 120 HIS A O 1
ATOM 1006 N N . PHE A 1 121 ? -2.180 6.637 8.356 1.00 93.06 121 PHE A N 1
ATOM 1007 C CA . PHE A 1 121 ? -2.050 7.907 7.648 1.00 93.06 121 PHE A CA 1
ATOM 1008 C C . PHE A 1 121 ? -3.341 8.734 7.717 1.00 93.06 121 PHE A C 1
ATOM 1010 O O . PHE A 1 121 ? -3.308 9.908 8.087 1.00 93.06 121 PHE A O 1
ATOM 1017 N N . PHE A 1 122 ? -4.492 8.128 7.431 1.00 91.81 122 PHE A N 1
ATOM 1018 C CA . PHE A 1 122 ? -5.770 8.836 7.436 1.00 91.81 122 PHE A CA 1
ATOM 1019 C C . PHE A 1 122 ? -6.189 9.281 8.839 1.00 91.81 122 PHE A C 1
ATOM 1021 O O . PHE A 1 122 ? -6.666 10.403 9.005 1.00 91.81 122 PHE A O 1
ATOM 1028 N N . VAL A 1 123 ? -5.950 8.458 9.866 1.00 90.44 123 VAL A N 1
ATOM 1029 C CA . VAL A 1 123 ? -6.219 8.8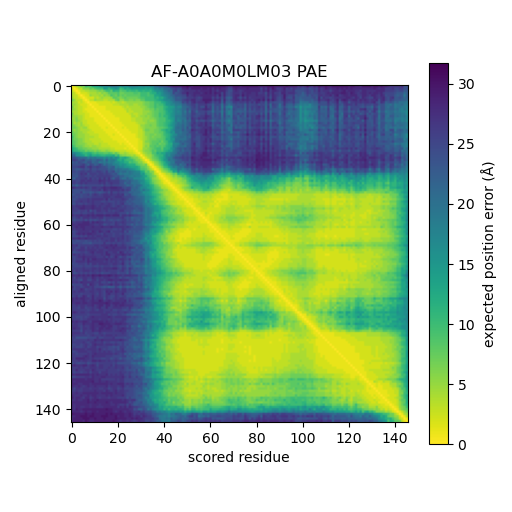44 11.259 1.00 90.44 123 VAL A CA 1
ATOM 1030 C C . VAL A 1 123 ? -5.295 9.976 11.714 1.00 90.44 123 VAL A C 1
ATOM 1032 O O . VAL A 1 123 ? -5.769 10.921 12.340 1.00 90.44 123 VAL A O 1
ATOM 1035 N N . GLN A 1 124 ? -4.001 9.919 11.390 1.00 92.00 124 GLN A N 1
ATOM 1036 C CA . GLN A 1 124 ? -3.029 10.953 11.771 1.00 92.00 124 GLN A CA 1
ATOM 1037 C C . GLN A 1 124 ? -3.325 12.306 11.114 1.00 92.00 124 GLN A C 1
ATOM 1039 O O . GLN A 1 124 ? -3.172 13.343 11.753 1.00 92.00 124 GLN A O 1
ATOM 1044 N N . ASN A 1 125 ? -3.791 12.292 9.864 1.00 93.06 125 ASN A N 1
ATOM 1045 C CA . ASN A 1 125 ? -4.100 13.500 9.100 1.00 93.06 125 ASN A CA 1
ATOM 1046 C C . ASN A 1 125 ? -5.571 13.947 9.219 1.00 93.06 125 ASN A C 1
ATOM 1048 O O . ASN A 1 125 ? -5.978 14.880 8.533 1.00 93.06 125 ASN A O 1
ATOM 1052 N N . ASN A 1 126 ? -6.379 13.309 10.077 1.00 92.00 126 ASN A N 1
ATOM 1053 C CA . ASN A 1 126 ? -7.817 13.582 10.234 1.00 92.00 126 ASN A CA 1
ATOM 1054 C C . ASN A 1 126 ? -8.620 13.515 8.916 1.00 92.00 126 ASN A C 1
ATOM 1056 O O . ASN A 1 126 ? -9.584 14.257 8.712 1.00 92.00 126 ASN A O 1
ATOM 1060 N N . ILE A 1 127 ? -8.249 12.596 8.025 1.00 90.31 127 ILE A N 1
ATOM 1061 C CA . ILE A 1 127 ? -8.909 12.388 6.735 1.00 90.31 127 ILE A CA 1
ATOM 1062 C C . ILE A 1 127 ? -10.054 11.393 6.931 1.00 90.31 127 ILE A C 1
ATOM 1064 O O . ILE A 1 127 ? -9.833 10.227 7.250 1.00 90.31 127 ILE A O 1
ATOM 1068 N N . SER A 1 128 ? -11.290 11.856 6.749 1.00 88.38 128 SER A N 1
ATOM 1069 C CA . SER A 1 128 ? -12.508 11.048 6.940 1.00 88.38 128 SER A CA 1
ATOM 1070 C C . SER A 1 128 ? -13.081 10.464 5.650 1.00 88.38 128 SER A C 1
ATOM 1072 O O . SER A 1 128 ? -13.926 9.576 5.717 1.00 88.38 128 SER A O 1
ATOM 1074 N N . ASP A 1 129 ? -12.632 10.944 4.491 1.00 87.88 129 ASP A N 1
ATOM 1075 C CA . ASP A 1 129 ? -13.134 10.518 3.188 1.00 87.88 129 ASP A CA 1
ATOM 1076 C C . ASP A 1 129 ? -11.969 10.317 2.216 1.00 87.88 129 ASP A C 1
ATOM 1078 O O . ASP A 1 129 ? -11.281 11.262 1.819 1.00 87.88 129 ASP A O 1
ATOM 1082 N N . PHE A 1 130 ? -11.767 9.056 1.842 1.00 86.06 130 PHE A N 1
ATOM 1083 C CA . PHE A 1 130 ? -10.743 8.630 0.898 1.00 86.06 130 PHE A CA 1
ATOM 1084 C C . PHE A 1 130 ? -10.930 9.243 -0.495 1.00 86.06 130 PHE A C 1
ATOM 1086 O O . PHE A 1 130 ? -9.972 9.726 -1.099 1.00 86.06 130 PHE A O 1
ATOM 1093 N N . ASN A 1 131 ? -12.163 9.243 -1.006 1.00 86.56 131 ASN A N 1
ATOM 1094 C CA . ASN A 1 131 ? -12.447 9.701 -2.363 1.00 86.56 131 ASN A CA 1
ATOM 1095 C C . ASN A 1 131 ? -12.237 11.207 -2.465 1.00 86.56 131 ASN A C 1
ATOM 1097 O O . ASN A 1 131 ? -11.603 11.677 -3.409 1.00 86.56 131 ASN A O 1
ATOM 1101 N N . LYS A 1 132 ? -12.725 11.949 -1.467 1.00 88.25 132 LYS A N 1
ATOM 1102 C CA . LYS A 1 132 ? -12.547 13.399 -1.405 1.00 88.25 132 LYS A CA 1
ATOM 1103 C C . LYS A 1 132 ? -11.064 13.778 -1.367 1.00 88.25 132 LYS A C 1
ATOM 1105 O O . LYS A 1 132 ? -10.638 14.611 -2.161 1.00 88.25 132 LYS A O 1
ATOM 1110 N N . TYR A 1 133 ? -10.273 13.118 -0.517 1.00 87.56 133 TYR A N 1
ATOM 1111 C CA . TYR A 1 133 ? -8.829 13.358 -0.426 1.00 87.56 133 TYR A CA 1
ATOM 1112 C C . TYR A 1 133 ? -8.118 13.154 -1.773 1.00 87.56 133 TYR A C 1
ATOM 1114 O O . TYR A 1 133 ? -7.345 14.005 -2.212 1.00 87.56 133 TYR A O 1
ATOM 1122 N N . HIS A 1 134 ? -8.417 12.060 -2.480 1.00 83.88 134 HIS A N 1
ATOM 1123 C CA . HIS A 1 134 ? -7.809 11.807 -3.787 1.00 83.88 134 HIS A CA 1
ATOM 1124 C C . HIS A 1 134 ? -8.274 12.781 -4.875 1.00 83.88 134 HIS A C 1
ATOM 1126 O O . HIS A 1 134 ? -7.472 13.149 -5.733 1.00 83.88 134 HIS A O 1
ATOM 1132 N N . GLN A 1 135 ? -9.532 13.228 -4.848 1.00 87.25 135 GLN A N 1
ATOM 1133 C CA . GLN A 1 135 ? -10.026 14.243 -5.781 1.00 87.25 135 GLN A CA 1
ATOM 1134 C C . GLN A 1 135 ? -9.306 15.584 -5.598 1.00 87.25 135 GLN A C 1
ATOM 1136 O O . GLN A 1 135 ? -8.871 16.171 -6.587 1.00 87.25 135 GLN A O 1
ATOM 1141 N N . GLU A 1 136 ? -9.133 16.038 -4.356 1.00 87.44 136 GLU A N 1
ATOM 1142 C CA . GLU A 1 136 ? -8.399 17.270 -4.037 1.00 87.44 136 GLU A CA 1
ATOM 1143 C C . GLU A 1 136 ? -6.929 17.167 -4.469 1.00 87.44 136 GLU A C 1
ATOM 1145 O O . GLU A 1 136 ? -6.405 18.079 -5.110 1.00 87.44 136 GLU A O 1
ATOM 1150 N N . MET A 1 137 ? -6.288 16.019 -4.223 1.00 85.38 137 MET A N 1
ATOM 1151 C CA . MET A 1 137 ? -4.924 15.755 -4.692 1.00 85.38 137 MET A CA 1
ATOM 1152 C C . MET A 1 137 ? -4.820 15.843 -6.218 1.00 85.38 137 MET A C 1
ATOM 1154 O O . MET A 1 137 ? -3.937 16.528 -6.727 1.00 85.38 137 MET A O 1
ATOM 1158 N N . ILE A 1 138 ? -5.734 15.210 -6.961 1.00 83.00 138 ILE A N 1
ATOM 1159 C CA . ILE A 1 138 ? -5.739 15.250 -8.433 1.00 83.00 138 ILE A CA 1
ATOM 1160 C C . ILE A 1 138 ? -5.955 16.676 -8.954 1.00 83.00 138 ILE A C 1
ATOM 1162 O O . ILE A 1 138 ? -5.284 17.081 -9.898 1.00 83.00 138 ILE A O 1
ATOM 1166 N N . GLN A 1 139 ? -6.853 17.449 -8.339 1.00 83.12 139 GLN A N 1
ATOM 1167 C CA . GLN A 1 139 ? -7.107 18.845 -8.719 1.00 83.12 139 GLN A CA 1
ATOM 1168 C C . GLN A 1 139 ? -5.921 19.769 -8.416 1.00 83.12 139 GLN A C 1
ATOM 1170 O O . GLN A 1 139 ? -5.727 20.763 -9.111 1.00 83.12 139 GLN A O 1
ATOM 1175 N N . SER A 1 140 ? -5.126 19.442 -7.394 1.00 82.50 140 SER A N 1
ATOM 1176 C CA . SER A 1 140 ? -3.932 20.206 -7.019 1.00 82.50 140 SER A CA 1
ATOM 1177 C C . SER A 1 140 ? -2.728 19.958 -7.935 1.00 82.50 140 SER A C 1
ATOM 1179 O O . SER A 1 140 ? -1.781 20.748 -7.933 1.00 82.50 140 SER A O 1
ATOM 1181 N N . LEU A 1 141 ? -2.745 18.876 -8.725 1.00 78.94 141 LEU A N 1
ATOM 1182 C CA . LEU A 1 141 ? -1.671 18.586 -9.667 1.00 78.94 141 LEU A CA 1
ATOM 1183 C C . LEU A 1 141 ? -1.735 19.574 -10.839 1.00 78.94 141 LEU A C 1
ATOM 1185 O O . LEU A 1 141 ? -2.807 19.760 -11.424 1.00 78.94 141 LEU A O 1
ATOM 1189 N N . PRO A 1 142 ? -0.604 20.188 -11.237 1.00 74.06 142 PRO A N 1
ATOM 1190 C CA . PRO A 1 142 ? -0.574 21.001 -12.440 1.00 74.06 142 PRO A CA 1
ATOM 1191 C C . PRO A 1 142 ? -1.020 20.126 -13.610 1.00 74.06 142 PRO A C 1
ATOM 1193 O O . PRO A 1 142 ? -0.448 19.063 -13.855 1.00 74.06 142 PRO A O 1
ATOM 1196 N N . SER A 1 143 ? -2.077 20.560 -14.300 1.00 62.50 143 SER A N 1
ATOM 1197 C CA . SER A 1 143 ? -2.662 19.854 -15.436 1.00 62.50 143 SER A CA 1
ATOM 1198 C C . SER A 1 143 ? -1.572 19.527 -16.456 1.00 62.50 143 SER A C 1
ATOM 1200 O O . SER A 1 143 ? -1.120 20.412 -17.189 1.00 62.50 143 SER A O 1
ATOM 1202 N N . TYR A 1 144 ? -1.149 18.266 -16.515 1.00 52.06 144 TYR A N 1
ATOM 1203 C CA . TYR A 1 144 ? -0.314 17.786 -17.603 1.00 52.06 144 TYR A CA 1
ATOM 1204 C C . TYR A 1 144 ? -1.200 17.753 -18.848 1.00 52.06 144 TYR A C 1
ATOM 1206 O O . TYR A 1 144 ? -2.027 16.857 -19.014 1.00 52.06 144 TYR A O 1
ATOM 1214 N N . LYS A 1 145 ? -1.073 18.780 -19.694 1.00 40.38 145 LYS A N 1
ATOM 1215 C CA . LYS A 1 145 ? -1.571 18.726 -21.068 1.00 40.38 145 LYS A CA 1
ATOM 1216 C C . LYS A 1 145 ? -0.777 17.629 -21.775 1.00 40.38 145 LYS A C 1
ATOM 1218 O O . LYS A 1 145 ? 0.412 17.812 -22.029 1.00 40.38 145 LYS A O 1
ATOM 1223 N N . ILE A 1 146 ? -1.425 16.484 -21.974 1.00 47.41 146 ILE A N 1
ATOM 1224 C CA . ILE A 1 146 ? -0.984 15.435 -22.900 1.00 47.41 146 ILE A CA 1
ATOM 1225 C C . ILE A 1 146 ? -1.092 15.992 -24.319 1.00 47.41 146 ILE A C 1
ATOM 1227 O O . ILE A 1 146 ? -2.107 16.679 -24.588 1.00 47.41 146 ILE A O 1
#

Organism: NCBI:txid263475

Radius of gyration: 34.01 Å; Cα contacts (8 Å, |Δi|>4): 139; chains: 1; bounding box: 74×38×92 Å

Sequence (146 aa):
MHKVRKNIATIILIVTVMMNVWTIFEFMKRKSFKFLKFGYTIYKSTGININYPHINLKKKQFIGTVQYKNRIYMTGLVDVQSNTYKVKGSVENFLPLTKDKAYEQMNDSEYIDHIKYNAHFFVQNNISDFNKYHQEMIQSLPSYKI

pLDDT: mean 83.72, std 11.96, range [40.38, 96.25]

Foldseek 3Di:
DVVVVVVVVVVVVVVVVVVVVVVVVVVVVVPPDPDPPPDDDDDDDLQWDKDWPFQDLPQLWTWIFIDHVRHTAKIKIARPVVRDIDMDGWPVVCQVVSPDPVSVPDTRVVVNVVRHVVSVVCNVVVPGDPVVVVVVVVVPDDDDPD

Solvent-accessible surface area (backbone atoms only — not comparable to full-atom values): 8755 Å² total; per-residue (Å²): 118,72,69,62,55,51,55,53,54,54,52,55,51,52,54,54,52,52,53,54,53,49,54,52,50,55,51,52,59,74,61,65,70,80,69,79,76,81,80,78,87,83,88,74,85,79,51,69,46,78,47,58,89,43,55,37,68,92,74,33,33,31,34,34,36,38,25,48,80,92,37,80,41,26,37,39,40,35,33,66,78,78,72,44,73,48,77,46,74,43,49,70,83,49,41,82,75,60,80,46,77,88,47,63,79,63,52,52,64,61,56,51,50,51,45,51,53,49,46,49,52,30,55,76,68,71,54,64,49,65,68,60,53,52,51,52,53,60,69,70,46,80,80,78,81,124

Mean predicted aligned error: 12.97 Å

Nearest PDB structures (foldseek):
  5j16-assembly1_A  TM=6.774E-01  e=3.196E-01  Staphylococcus aureus subsp. aureus MSSA476
  1g0i-assembly1_B  TM=7.790E-01  e=9.134E-01  Methanocaldococcus jannaschii
  5dw8-assembly1_B  TM=8.220E-01  e=1.593E+00  Staphylococcus aureus
  3qmf-assembly1_B  TM=6.503E-01  e=1.099E+00  Staphylococcus aureus subsp. aureus MSSA476
  5i3s-assembly2_D  TM=5.871E-01  e=1.033E+00  Staphylococcus aureus subsp. aureus MSSA476

Secondary structure (DSSP, 8-state):
-HHHHHHHHHHHHHHHHHHHHHHHHHHHHHT---------PPP---SEEEEEEEEETTTTEEEEEEEETTEEEEEEEEETTTTEEEEEE-STTTGGGG--TTTTT--HHHHHHHHHHHHHHHHHTT---HHHHHHHHHHHS-----